Protein AF-A0A519S2F1-F1 (afdb_monomer_lite)

Structure (mmCIF, N/CA/C/O backbone):
data_AF-A0A519S2F1-F1
#
_entry.id   AF-A0A519S2F1-F1
#
loop_
_atom_site.group_PDB
_atom_site.id
_atom_site.type_symbol
_atom_site.label_atom_id
_atom_site.label_alt_id
_atom_site.label_comp_id
_atom_site.label_asym_id
_atom_site.label_entity_id
_atom_site.label_seq_id
_atom_site.pdbx_PDB_ins_code
_atom_site.Cartn_x
_atom_site.Cartn_y
_atom_site.Cartn_z
_atom_site.occupancy
_atom_site.B_iso_or_equiv
_atom_site.auth_seq_id
_atom_site.auth_comp_id
_atom_site.auth_asym_id
_atom_site.auth_atom_id
_atom_site.pdbx_PDB_model_num
ATOM 1 N N . MET A 1 1 ? 19.501 -11.250 -14.946 1.00 61.75 1 MET A N 1
ATOM 2 C CA . MET A 1 1 ? 19.083 -10.373 -13.833 1.00 61.75 1 MET A CA 1
ATOM 3 C C . MET A 1 1 ? 17.972 -11.111 -13.114 1.00 61.75 1 MET A C 1
ATOM 5 O O . MET A 1 1 ? 17.080 -11.596 -13.796 1.00 61.75 1 MET A O 1
ATOM 9 N N . GLU A 1 2 ? 18.086 -11.313 -11.808 1.00 84.94 2 GLU A N 1
ATOM 10 C CA . GLU A 1 2 ? 17.088 -12.059 -11.036 1.00 84.94 2 GLU A CA 1
ATOM 11 C C . GLU A 1 2 ? 15.853 -11.180 -10.804 1.00 84.94 2 GLU A C 1
ATOM 13 O O . GLU A 1 2 ? 15.985 -10.026 -10.392 1.00 84.94 2 GLU A O 1
ATOM 18 N N . LEU A 1 3 ? 14.669 -11.696 -11.139 1.00 92.19 3 LEU A N 1
ATOM 19 C CA . LEU A 1 3 ? 13.399 -11.018 -10.901 1.00 92.19 3 LEU A CA 1
ATOM 20 C C . LEU A 1 3 ? 12.895 -11.403 -9.509 1.00 92.19 3 LEU A C 1
ATOM 22 O O . LEU A 1 3 ? 12.547 -12.559 -9.287 1.00 92.19 3 LEU A O 1
ATOM 26 N N . LEU A 1 4 ? 12.833 -10.435 -8.595 1.00 96.75 4 LEU A N 1
ATOM 27 C CA . LEU A 1 4 ? 12.275 -10.640 -7.261 1.00 96.75 4 LEU A CA 1
ATOM 28 C C . LEU A 1 4 ? 10.803 -10.233 -7.228 1.00 96.75 4 LEU A C 1
ATOM 30 O O . LEU A 1 4 ? 10.437 -9.125 -7.646 1.00 96.75 4 LEU A O 1
ATOM 34 N N . VAL A 1 5 ? 9.984 -11.144 -6.710 1.00 97.12 5 VAL A N 1
ATOM 35 C CA . VAL A 1 5 ? 8.530 -11.019 -6.625 1.00 97.12 5 VAL A CA 1
ATOM 36 C C . VAL A 1 5 ? 8.102 -11.220 -5.179 1.00 97.12 5 VAL A C 1
ATOM 38 O O . VAL A 1 5 ? 8.460 -12.224 -4.567 1.00 97.12 5 VAL A O 1
ATOM 41 N N . ASP A 1 6 ? 7.323 -10.280 -4.654 1.00 96.81 6 ASP A N 1
ATOM 42 C CA . ASP A 1 6 ? 6.582 -10.465 -3.410 1.00 96.81 6 ASP A CA 1
ATOM 43 C C . ASP A 1 6 ? 5.191 -11.003 -3.758 1.00 96.81 6 ASP A C 1
ATOM 45 O O . ASP A 1 6 ? 4.397 -10.319 -4.406 1.00 96.81 6 ASP A O 1
ATOM 49 N N . LEU A 1 7 ? 4.934 -12.264 -3.408 1.00 95.69 7 LEU A N 1
ATOM 50 C CA . LEU A 1 7 ? 3.709 -12.969 -3.790 1.00 95.69 7 LEU A CA 1
ATOM 51 C C . LEU A 1 7 ? 2.512 -12.619 -2.909 1.00 95.69 7 LEU A C 1
ATOM 53 O O . LEU A 1 7 ? 1.396 -12.984 -3.275 1.00 95.69 7 LEU A O 1
ATOM 57 N N . HIS A 1 8 ? 2.730 -11.962 -1.766 1.00 95.69 8 HIS A N 1
ATOM 58 C CA . HIS A 1 8 ? 1.653 -11.597 -0.861 1.00 95.69 8 HIS A CA 1
ATOM 59 C C . HIS A 1 8 ? 2.124 -10.600 0.203 1.00 95.69 8 HIS A C 1
ATOM 61 O O . HIS A 1 8 ? 2.865 -10.957 1.123 1.00 95.69 8 HIS A O 1
ATOM 67 N N . CYS A 1 9 ? 1.625 -9.367 0.134 1.00 95.56 9 CYS A N 1
ATOM 68 C CA . CYS A 1 9 ? 1.776 -8.403 1.219 1.00 95.56 9 CYS A CA 1
ATOM 69 C C . CYS A 1 9 ? 0.655 -7.353 1.229 1.00 95.56 9 CYS A C 1
ATOM 71 O O . CYS A 1 9 ? -0.141 -7.251 0.297 1.00 95.56 9 CYS A O 1
ATOM 73 N N . HIS A 1 10 ? 0.619 -6.533 2.285 1.00 95.19 10 HIS A N 1
ATOM 74 C CA . HIS A 1 10 ? -0.395 -5.490 2.500 1.00 95.19 10 HIS A CA 1
ATOM 75 C C . HIS A 1 10 ? 0.214 -4.079 2.534 1.00 95.19 10 HIS A C 1
ATOM 77 O O . HIS A 1 10 ? 0.182 -3.406 3.574 1.00 95.19 10 HIS A O 1
ATOM 83 N N . PRO A 1 11 ? 0.783 -3.593 1.418 1.00 95.56 11 PRO A N 1
ATOM 84 C CA . PRO A 1 11 ? 1.493 -2.319 1.401 1.00 95.56 11 PRO A CA 1
ATOM 85 C C . PRO A 1 11 ? 0.548 -1.120 1.568 1.00 95.56 11 PRO A C 1
ATOM 87 O O . PRO A 1 11 ? 0.993 -0.056 1.997 1.00 95.56 11 PRO A O 1
ATOM 90 N N . SER A 1 12 ? -0.744 -1.276 1.251 1.00 95.56 12 SER A N 1
ATOM 91 C CA . SER A 1 12 ? -1.789 -0.248 1.362 1.00 95.56 12 SER A CA 1
ATOM 92 C C . SER A 1 12 ? -2.477 -0.200 2.722 1.00 95.56 12 SER A C 1
ATOM 94 O O . SER A 1 12 ? -2.887 0.884 3.120 1.00 95.56 12 SER A O 1
ATOM 96 N N . MET A 1 13 ? -2.540 -1.301 3.477 1.00 93.38 13 MET A N 1
ATOM 97 C CA . MET A 1 13 ? -3.399 -1.429 4.666 1.00 93.38 13 MET A CA 1
ATOM 98 C C . MET A 1 13 ? -3.192 -0.309 5.703 1.00 93.38 13 MET A C 1
ATOM 100 O O . MET A 1 13 ? -4.132 0.386 6.099 1.00 93.38 13 MET A O 1
ATOM 104 N N . LYS A 1 14 ? -1.946 -0.084 6.142 1.00 92.69 14 LYS A N 1
ATOM 105 C CA . LYS A 1 14 ? -1.639 1.002 7.091 1.00 92.69 14 LYS A CA 1
ATOM 106 C C . LYS A 1 14 ? -1.763 2.396 6.462 1.00 92.69 14 LYS A C 1
ATOM 108 O O . LYS A 1 14 ? -2.377 3.251 7.101 1.00 92.69 14 LYS A O 1
ATOM 113 N N . PRO A 1 15 ? -1.207 2.679 5.265 1.00 94.62 15 PRO A N 1
ATOM 114 C CA . PRO A 1 15 ? -1.425 3.968 4.610 1.00 94.62 15 PRO A CA 1
ATOM 115 C C . PRO A 1 15 ? -2.902 4.327 4.411 1.00 94.62 15 PRO A C 1
ATOM 117 O O . PRO A 1 15 ? -3.295 5.455 4.712 1.00 94.62 15 PRO A O 1
ATOM 120 N N . PHE A 1 16 ? -3.715 3.370 3.967 1.00 95.69 16 PHE A N 1
ATOM 121 C CA . PHE A 1 16 ? -5.150 3.532 3.797 1.00 95.69 16 PHE A CA 1
ATOM 122 C C . PHE A 1 16 ? -5.801 3.850 5.140 1.00 95.69 16 PHE A C 1
ATOM 124 O O . PHE A 1 16 ? -6.469 4.872 5.253 1.00 95.69 16 PHE A O 1
ATOM 131 N N . GLY A 1 17 ? -5.490 3.108 6.209 1.00 93.31 17 GLY A N 1
ATOM 132 C CA . GLY A 1 17 ? -5.961 3.445 7.556 1.00 93.31 17 GLY A CA 1
ATOM 133 C C . GLY A 1 17 ? -5.598 4.868 8.008 1.00 93.31 17 GLY A C 1
ATOM 134 O O . GLY A 1 17 ? -6.429 5.598 8.550 1.00 93.31 17 GLY A O 1
ATOM 135 N N . ARG A 1 18 ? -4.382 5.336 7.703 1.00 92.88 18 ARG A N 1
ATOM 136 C CA . ARG A 1 18 ? -3.945 6.705 8.030 1.00 92.88 18 ARG A CA 1
ATOM 137 C C . ARG A 1 18 ? -4.650 7.790 7.215 1.00 92.88 18 ARG A C 1
ATOM 139 O O . ARG A 1 18 ? -4.727 8.918 7.704 1.00 92.88 18 ARG A O 1
ATOM 146 N N . SER A 1 19 ? -5.179 7.475 6.034 1.00 94.44 19 SER A N 1
ATOM 147 C CA . SER A 1 19 ? -5.933 8.425 5.199 1.00 94.44 19 SER A CA 1
ATOM 148 C C . SER A 1 19 ? -7.271 8.851 5.820 1.00 94.44 19 SER A C 1
ATOM 150 O O . SER A 1 19 ? -7.764 9.943 5.536 1.00 94.44 19 SER A O 1
ATOM 152 N N . PHE A 1 20 ? -7.803 8.056 6.757 1.00 92.94 20 PHE A N 1
ATOM 153 C CA . PHE A 1 20 ? -9.003 8.412 7.513 1.00 92.94 20 PHE A CA 1
ATOM 154 C C . PHE A 1 20 ? -8.767 9.638 8.398 1.00 92.94 20 PHE A C 1
ATOM 156 O O . PHE A 1 20 ? -9.708 10.394 8.583 1.00 92.94 20 PHE A O 1
ATOM 163 N N . LYS A 1 21 ? -7.520 9.912 8.847 1.00 87.56 21 LYS A N 1
ATOM 164 C CA . LYS A 1 21 ? -7.171 11.070 9.707 1.00 87.56 21 LYS A CA 1
ATOM 165 C C . LYS A 1 21 ? -7.659 12.410 9.147 1.00 87.56 21 LYS A C 1
ATOM 167 O O . LYS A 1 21 ? -7.988 13.320 9.907 1.00 87.56 21 LYS A O 1
ATOM 172 N N . THR A 1 22 ? -7.627 12.537 7.826 1.00 80.31 22 THR A N 1
ATOM 173 C CA . THR A 1 22 ? -8.043 13.728 7.076 1.00 80.31 22 THR A CA 1
ATOM 174 C C . THR A 1 22 ? -9.394 13.544 6.386 1.00 80.31 22 THR A C 1
ATOM 176 O O . THR A 1 22 ? -9.749 14.381 5.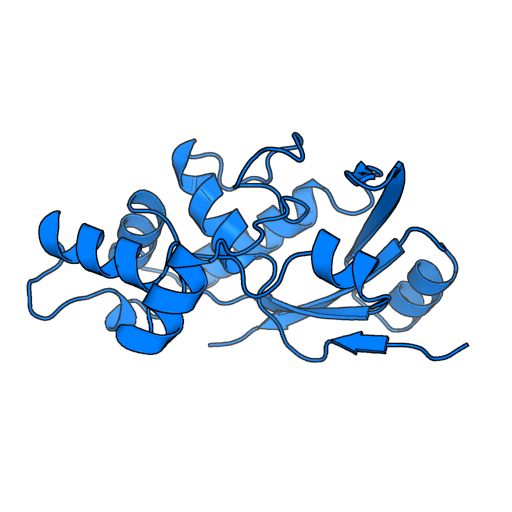566 1.00 80.31 22 THR A O 1
ATOM 179 N N . ASP A 1 23 ? -10.098 12.448 6.692 1.00 73.25 23 ASP A N 1
ATOM 180 C CA . ASP A 1 23 ? -11.344 11.976 6.073 1.00 73.25 23 ASP A CA 1
ATOM 181 C C . ASP A 1 23 ? -11.323 12.005 4.538 1.00 73.25 23 ASP A C 1
ATOM 183 O O . ASP A 1 23 ? -12.331 12.211 3.873 1.00 73.25 23 ASP A O 1
ATOM 187 N N . SER A 1 24 ? -10.131 11.840 3.957 1.00 81.38 24 SER A N 1
ATOM 188 C CA . SER A 1 24 ? -9.970 11.879 2.509 1.00 81.38 24 SER A CA 1
ATOM 189 C C . SER A 1 24 ? -10.149 10.503 1.898 1.00 81.38 24 SER A C 1
ATOM 191 O O . SER A 1 24 ? -10.552 10.424 0.753 1.00 81.38 24 SER A O 1
ATOM 193 N N . GLN A 1 25 ? -9.765 9.430 2.603 1.00 91.81 25 GLN A N 1
ATOM 194 C CA . GLN A 1 25 ? -9.668 8.064 2.049 1.00 91.81 25 GLN A CA 1
ATOM 195 C C . GLN A 1 25 ? -8.770 7.952 0.796 1.00 91.81 25 GLN A C 1
ATOM 197 O O . GLN A 1 25 ? -8.653 6.892 0.196 1.00 91.81 25 GLN A O 1
ATOM 202 N N . HIS A 1 26 ? -8.088 9.046 0.450 1.00 95.38 26 HIS A N 1
ATOM 203 C CA . HIS A 1 26 ? -7.190 9.199 -0.682 1.00 95.38 26 HIS A CA 1
ATOM 204 C C . HIS A 1 26 ? -5.723 9.182 -0.260 1.00 95.38 26 HIS A C 1
ATOM 206 O O . HIS A 1 26 ? -5.370 9.608 0.852 1.00 95.38 26 HIS A O 1
ATOM 212 N N . GLN A 1 27 ? -4.851 8.758 -1.177 1.00 95.12 27 GLN A N 1
ATOM 213 C CA . GLN A 1 27 ? -3.409 8.850 -0.972 1.00 95.12 27 GLN A CA 1
ATOM 214 C C . GLN A 1 27 ? -2.950 10.302 -0.889 1.00 95.12 27 GLN A C 1
ATOM 216 O O . GLN A 1 27 ? -3.283 11.152 -1.713 1.00 95.12 27 GLN A O 1
ATOM 221 N N . ASN A 1 28 ? -2.107 10.596 0.099 1.00 94.62 28 ASN A N 1
ATOM 222 C CA . ASN A 1 28 ? -1.490 11.910 0.191 1.00 94.62 28 ASN A CA 1
ATOM 223 C C . ASN A 1 28 ? -0.289 11.986 -0.768 1.00 94.62 28 ASN A C 1
ATOM 225 O O . ASN A 1 28 ? 0.627 11.178 -0.622 1.00 94.62 28 ASN A O 1
ATOM 229 N N . PRO A 1 29 ? -0.194 12.977 -1.670 1.00 93.12 29 PRO A N 1
ATOM 230 C CA . PRO A 1 29 ? 0.911 13.061 -2.631 1.00 93.12 29 PRO A CA 1
ATOM 231 C C . PRO A 1 29 ? 2.272 13.360 -1.980 1.00 93.12 29 PRO A C 1
ATOM 233 O O . PRO A 1 29 ? 3.316 13.163 -2.601 1.00 93.12 29 PRO A O 1
ATOM 236 N N . ARG A 1 30 ? 2.307 13.826 -0.723 1.00 93.50 30 ARG A N 1
ATOM 237 C CA . ARG A 1 30 ? 3.566 14.053 -0.001 1.00 93.50 30 ARG A CA 1
ATOM 238 C C . ARG A 1 30 ? 4.130 12.728 0.509 1.00 93.50 30 ARG A C 1
ATOM 240 O O . ARG A 1 30 ? 3.516 12.098 1.366 1.00 93.50 30 ARG A O 1
ATOM 247 N N . LEU A 1 31 ? 5.347 12.375 0.085 1.00 92.25 31 LEU A N 1
ATOM 248 C CA . LEU A 1 31 ? 6.028 11.138 0.505 1.00 92.25 31 LEU A CA 1
ATOM 249 C C . LEU A 1 31 ? 6.206 11.023 2.024 1.00 92.25 31 LEU A C 1
ATOM 251 O O . LEU A 1 31 ? 6.201 9.920 2.552 1.00 92.25 31 LEU A O 1
ATOM 255 N N . ALA A 1 32 ? 6.354 12.149 2.729 1.00 91.88 32 ALA A N 1
ATOM 256 C CA . ALA A 1 32 ? 6.496 12.183 4.186 1.00 91.88 32 ALA A CA 1
ATOM 257 C C . ALA A 1 32 ? 5.178 11.915 4.945 1.00 91.88 32 ALA A C 1
ATOM 259 O O . ALA A 1 32 ? 5.168 11.899 6.174 1.00 91.88 32 ALA A O 1
ATOM 260 N N . SER A 1 33 ? 4.054 11.747 4.241 1.00 94.00 33 SER A N 1
ATOM 261 C CA . SER A 1 33 ? 2.758 11.483 4.858 1.00 94.00 33 SER A CA 1
ATOM 262 C C . SER A 1 33 ? 2.571 9.995 5.172 1.00 94.00 33 SER A C 1
ATOM 264 O O . SER A 1 33 ? 2.650 9.177 4.257 1.00 94.00 33 SER A O 1
ATOM 266 N N . PRO A 1 34 ? 2.157 9.621 6.396 1.00 92.88 34 PRO A N 1
ATOM 267 C CA . PRO A 1 34 ? 1.761 8.250 6.715 1.00 92.88 34 PRO A CA 1
ATOM 268 C C . PRO A 1 34 ? 0.557 7.727 5.920 1.00 92.88 34 PRO A C 1
ATOM 270 O O . PRO A 1 34 ? 0.259 6.546 6.037 1.00 92.88 34 PRO A O 1
ATOM 273 N N . ALA A 1 35 ? -0.131 8.565 5.139 1.00 95.19 35 ALA A N 1
ATOM 274 C CA . ALA A 1 35 ? -1.190 8.182 4.198 1.00 95.19 35 ALA A CA 1
ATOM 275 C C . ALA A 1 35 ? -0.685 8.068 2.741 1.00 95.19 35 ALA A C 1
ATOM 277 O O . ALA A 1 35 ? -1.430 8.302 1.797 1.00 95.19 35 ALA A O 1
ATOM 278 N N . ASN A 1 36 ? 0.604 7.777 2.551 1.00 95.88 36 ASN A N 1
ATOM 279 C CA . ASN A 1 36 ? 1.233 7.514 1.255 1.00 95.88 36 ASN A CA 1
ATOM 280 C C . ASN A 1 36 ? 1.862 6.106 1.277 1.00 95.88 36 ASN A C 1
ATOM 282 O O . ASN A 1 36 ? 2.468 5.722 2.286 1.00 95.88 36 ASN A O 1
ATOM 286 N N . THR A 1 37 ? 1.726 5.321 0.206 1.00 95.88 37 THR A N 1
ATOM 287 C CA . THR A 1 37 ? 2.298 3.958 0.106 1.00 95.88 37 THR A CA 1
ATOM 288 C C . THR A 1 37 ? 3.825 3.938 0.000 1.00 95.88 37 THR A C 1
ATOM 290 O O . THR A 1 37 ? 4.453 2.964 0.410 1.00 95.88 37 THR A O 1
ATOM 293 N N . TRP A 1 38 ? 4.438 5.034 -0.452 1.00 96.19 38 TRP A N 1
ATOM 294 C CA . TRP A 1 38 ? 5.888 5.251 -0.460 1.00 96.19 38 TRP A CA 1
ATOM 295 C C . TRP A 1 38 ? 6.444 5.727 0.884 1.00 96.19 38 TRP A C 1
ATOM 297 O O . TRP A 1 38 ? 7.664 5.772 1.051 1.00 96.19 38 TRP A O 1
ATOM 307 N N . PHE A 1 39 ? 5.600 6.102 1.852 1.00 94.19 39 PHE A N 1
ATOM 308 C CA . PHE A 1 39 ? 6.100 6.517 3.162 1.00 94.19 39 PHE A CA 1
ATOM 309 C C . PHE A 1 39 ? 6.858 5.372 3.833 1.00 94.19 39 PHE A C 1
ATOM 311 O O . PHE A 1 39 ? 6.321 4.290 4.073 1.00 94.19 39 PHE A O 1
ATOM 318 N N . HIS A 1 40 ? 8.123 5.632 4.133 1.00 89.38 40 HIS A N 1
ATOM 319 C CA . HIS A 1 40 ? 9.019 4.624 4.657 1.00 89.38 40 HIS A CA 1
ATOM 320 C C . HIS A 1 40 ? 9.083 4.716 6.180 1.00 89.38 40 HIS A C 1
ATOM 322 O O . HIS A 1 40 ? 9.697 5.625 6.741 1.00 89.38 40 HIS A O 1
ATOM 328 N N . ASP A 1 41 ? 8.431 3.763 6.836 1.00 82.31 41 ASP A N 1
ATOM 329 C CA . ASP A 1 41 ? 8.308 3.690 8.288 1.00 82.31 41 ASP A CA 1
ATOM 330 C C . ASP A 1 41 ? 9.319 2.683 8.852 1.00 82.31 41 ASP A C 1
ATOM 332 O O . ASP A 1 41 ? 9.001 1.516 9.087 1.00 82.31 41 ASP A O 1
ATOM 336 N N . LYS A 1 42 ? 10.582 3.110 8.996 1.00 79.69 42 LYS A N 1
ATOM 337 C CA . LYS A 1 42 ? 11.638 2.235 9.526 1.00 79.69 42 LYS A CA 1
ATOM 338 C C . LYS A 1 42 ? 11.365 1.915 11.001 1.00 79.69 42 LYS A C 1
ATOM 340 O O . LYS A 1 42 ? 11.323 2.851 11.800 1.00 79.69 42 LYS A O 1
ATOM 345 N N . PRO A 1 43 ? 11.303 0.630 11.402 1.00 79.81 43 PRO A N 1
ATOM 346 C CA . PRO A 1 43 ? 11.145 0.274 12.807 1.00 79.81 43 PRO A CA 1
ATOM 347 C C . PRO A 1 43 ? 12.332 0.768 13.633 1.00 79.81 43 PRO A C 1
ATOM 349 O O . PRO A 1 43 ? 13.489 0.433 13.342 1.00 79.81 43 PRO A O 1
ATOM 352 N N . SER A 1 44 ? 12.048 1.515 14.699 1.00 82.56 44 SER A N 1
ATOM 353 C CA . SER A 1 44 ? 13.052 1.868 15.701 1.00 82.56 44 SER A CA 1
ATOM 354 C C . SER A 1 44 ? 13.446 0.645 16.544 1.00 82.56 44 SER A C 1
ATOM 356 O O . SER A 1 44 ? 12.776 -0.390 16.538 1.00 82.56 44 SER A O 1
ATOM 358 N N . LEU A 1 45 ? 14.539 0.744 17.309 1.00 79.62 45 LEU A N 1
ATOM 359 C CA . LEU A 1 45 ? 14.935 -0.320 18.246 1.00 79.62 45 LEU A CA 1
ATOM 360 C C . LEU A 1 45 ? 13.843 -0.609 19.286 1.00 79.62 45 LEU A C 1
ATOM 362 O O . LEU A 1 45 ? 13.625 -1.764 19.642 1.00 79.62 45 LEU A O 1
ATOM 366 N N . PHE A 1 46 ? 13.131 0.429 19.729 1.00 78.19 46 PHE A N 1
ATOM 367 C CA . PHE A 1 46 ? 12.013 0.285 20.654 1.00 78.19 46 PHE A CA 1
ATOM 368 C C . PHE A 1 46 ? 10.829 -0.442 20.007 1.00 78.19 46 PHE A C 1
ATOM 370 O O . PHE A 1 46 ? 10.242 -1.319 20.635 1.00 78.19 46 PHE A O 1
ATOM 377 N N . ASP A 1 47 ? 10.523 -0.152 18.738 1.00 78.12 47 ASP A N 1
ATOM 378 C CA . ASP A 1 47 ? 9.456 -0.851 18.012 1.00 78.12 47 ASP A CA 1
ATOM 379 C C . ASP A 1 47 ? 9.760 -2.341 17.854 1.00 78.12 47 ASP A C 1
ATOM 381 O O . ASP A 1 47 ? 8.875 -3.178 18.029 1.00 78.12 47 ASP A O 1
ATOM 385 N N . LYS A 1 48 ? 11.023 -2.685 17.574 1.00 79.56 48 LYS A N 1
ATOM 386 C CA . LYS A 1 48 ? 11.470 -4.083 17.498 1.00 79.56 48 LYS A CA 1
ATOM 387 C C . LYS A 1 48 ? 11.365 -4.784 18.848 1.00 79.56 48 LYS A C 1
ATOM 389 O O . LYS A 1 48 ? 10.906 -5.921 18.904 1.00 79.56 48 LYS A O 1
ATOM 394 N N . LEU A 1 49 ? 11.758 -4.109 19.929 1.00 78.75 49 LEU A N 1
ATOM 395 C CA . LEU A 1 49 ? 11.631 -4.650 21.280 1.00 78.75 49 LEU A CA 1
ATOM 396 C C . LEU A 1 49 ? 10.162 -4.884 21.646 1.00 78.75 49 LEU A C 1
ATOM 398 O O . LEU A 1 49 ? 9.834 -5.950 22.152 1.00 78.75 49 LEU A O 1
ATOM 402 N N . LEU A 1 50 ? 9.280 -3.924 21.363 1.00 75.88 50 LEU A N 1
ATOM 403 C CA . LEU A 1 50 ? 7.849 -4.043 21.642 1.00 75.88 50 LEU A CA 1
ATOM 404 C C . LEU A 1 50 ? 7.184 -5.136 20.794 1.00 75.88 50 LEU A C 1
ATOM 406 O O . LEU A 1 50 ? 6.319 -5.856 21.286 1.00 75.88 50 LEU A O 1
ATOM 410 N N . ASN A 1 51 ? 7.609 -5.298 19.541 1.00 78.50 51 ASN A N 1
ATOM 411 C CA . ASN A 1 51 ? 7.166 -6.404 18.700 1.00 78.50 51 ASN A CA 1
ATOM 412 C C . ASN A 1 51 ? 7.603 -7.758 19.276 1.00 78.50 51 ASN A C 1
ATOM 414 O O . ASN A 1 51 ? 6.788 -8.668 19.370 1.00 78.50 51 ASN A O 1
ATOM 418 N N . TYR A 1 52 ? 8.848 -7.870 19.739 1.00 76.12 52 TYR A N 1
ATOM 419 C CA . TYR A 1 52 ? 9.352 -9.099 20.349 1.00 76.12 52 TYR A CA 1
ATOM 420 C C . TYR A 1 52 ? 8.656 -9.437 21.678 1.00 76.12 52 TYR A C 1
ATOM 422 O O . TYR A 1 52 ? 8.322 -10.592 21.922 1.00 76.12 52 TYR A O 1
ATOM 430 N N . THR A 1 53 ? 8.426 -8.445 22.544 1.00 74.44 53 THR A N 1
ATOM 431 C CA . THR A 1 53 ? 7.909 -8.677 23.904 1.00 74.44 53 THR A CA 1
ATOM 432 C C . THR A 1 53 ? 6.388 -8.705 23.993 1.00 74.44 53 THR A C 1
ATOM 434 O O . THR A 1 53 ? 5.847 -9.433 24.820 1.00 74.44 53 THR A O 1
ATOM 437 N N . ALA A 1 54 ? 5.695 -7.922 23.165 1.00 69.38 54 ALA A N 1
ATOM 438 C CA . ALA A 1 54 ? 4.247 -7.736 23.236 1.00 69.38 54 ALA A CA 1
ATOM 439 C C . ALA A 1 54 ? 3.515 -8.120 21.939 1.00 69.38 54 ALA A C 1
ATOM 441 O O . ALA A 1 54 ? 2.301 -7.953 21.869 1.00 69.38 54 ALA A O 1
ATOM 442 N N . GLN A 1 55 ? 4.229 -8.603 20.911 1.00 67.38 55 GLN A N 1
ATOM 443 C CA . GLN A 1 55 ? 3.677 -8.940 19.586 1.00 67.38 55 GLN A CA 1
ATOM 444 C C . GLN A 1 55 ? 2.952 -7.768 18.897 1.00 67.38 55 GLN A C 1
ATOM 446 O O . GLN A 1 55 ? 2.197 -7.954 17.945 1.00 67.38 55 GLN A O 1
ATOM 451 N N . LEU A 1 56 ? 3.206 -6.532 19.341 1.00 70.44 56 LEU A N 1
ATOM 452 C CA . LEU A 1 56 ? 2.601 -5.333 18.768 1.00 70.44 56 LEU A CA 1
ATOM 453 C C . LEU A 1 56 ? 3.427 -4.883 17.565 1.00 70.44 56 LEU A C 1
ATOM 455 O O . LEU A 1 56 ? 4.598 -4.519 17.695 1.00 70.44 56 LEU A O 1
ATOM 459 N N . THR A 1 57 ? 2.820 -4.878 16.381 1.00 70.81 57 THR A N 1
ATOM 460 C CA . THR A 1 57 ? 3.507 -4.475 15.149 1.00 70.81 57 THR A CA 1
ATOM 461 C C . THR A 1 57 ? 3.123 -3.050 14.785 1.00 70.81 57 THR A C 1
ATOM 463 O O . THR A 1 57 ? 2.252 -2.817 13.950 1.00 70.81 57 THR A O 1
ATOM 466 N N . LYS A 1 58 ? 3.763 -2.066 15.424 1.00 73.75 58 LYS A N 1
ATOM 467 C CA . LYS A 1 58 ? 3.440 -0.644 15.203 1.00 73.75 58 LYS A CA 1
ATOM 468 C C . LYS A 1 58 ? 3.955 -0.091 13.876 1.00 73.75 58 LYS A C 1
ATOM 470 O O . LYS A 1 58 ? 3.277 0.734 13.270 1.00 73.75 58 LYS A O 1
ATOM 475 N N . PHE A 1 59 ? 5.073 -0.611 13.387 1.00 78.88 59 PHE A N 1
ATOM 476 C CA . PHE A 1 59 ? 5.714 -0.201 12.135 1.00 78.88 59 PHE A CA 1
ATOM 477 C C . PHE A 1 59 ? 5.095 -0.877 10.908 1.00 78.88 59 PHE A C 1
ATOM 479 O O . PHE A 1 59 ? 4.447 -1.923 11.021 1.00 78.88 59 PHE A O 1
ATOM 486 N N . ARG A 1 60 ? 5.279 -0.305 9.717 1.00 85.44 60 ARG A N 1
ATOM 487 C CA . ARG A 1 60 ? 4.873 -0.958 8.461 1.00 85.44 60 ARG A CA 1
ATOM 488 C C . ARG A 1 60 ? 5.710 -2.209 8.194 1.00 85.44 60 ARG A C 1
ATOM 490 O O . ARG A 1 60 ? 6.932 -2.149 8.168 1.00 85.44 60 ARG A O 1
ATOM 497 N N . GLN A 1 61 ? 5.038 -3.337 7.977 1.00 84.38 61 GLN A N 1
ATOM 498 C CA . GLN A 1 61 ? 5.693 -4.587 7.576 1.00 84.38 61 GLN A CA 1
ATOM 499 C C . GLN A 1 61 ? 6.001 -4.622 6.074 1.00 84.38 61 GLN A C 1
ATOM 501 O O . GLN A 1 61 ? 6.932 -5.303 5.663 1.00 84.38 61 GLN A O 1
ATOM 506 N N . SER A 1 62 ? 5.238 -3.878 5.269 1.00 91.12 62 SER A N 1
ATOM 507 C CA . SER A 1 62 ? 5.450 -3.714 3.830 1.00 91.12 62 SER A CA 1
ATOM 508 C C . SER A 1 62 ? 5.109 -2.283 3.404 1.00 91.12 62 SER A C 1
ATOM 510 O O . SER A 1 62 ? 4.205 -1.655 3.961 1.00 91.12 62 SER A O 1
ATOM 512 N N . ASP A 1 63 ? 5.879 -1.753 2.455 1.00 94.12 63 ASP A N 1
ATOM 513 C CA . ASP A 1 63 ? 5.680 -0.456 1.806 1.00 94.12 63 ASP A CA 1
ATOM 514 C C . ASP A 1 63 ? 6.450 -0.435 0.472 1.00 94.12 63 ASP A C 1
ATOM 516 O O . ASP A 1 63 ? 7.404 -1.198 0.286 1.00 94.12 63 ASP A O 1
ATOM 520 N N . PHE A 1 64 ? 6.063 0.439 -0.460 1.00 96.25 64 PHE A N 1
ATOM 521 C CA . PHE A 1 64 ? 6.656 0.441 -1.802 1.00 96.25 64 PHE A CA 1
ATOM 522 C C . PHE A 1 64 ? 8.129 0.883 -1.817 1.00 96.25 64 PHE A C 1
ATOM 524 O O . PHE A 1 64 ? 8.901 0.418 -2.661 1.00 96.25 64 PHE A O 1
ATOM 531 N N . THR A 1 65 ? 8.555 1.725 -0.869 1.00 95.50 65 THR A N 1
ATOM 532 C CA . THR A 1 65 ? 9.961 2.148 -0.750 1.00 95.50 65 THR A CA 1
ATOM 533 C C . THR A 1 65 ? 10.847 0.978 -0.333 1.00 95.50 65 THR A C 1
ATOM 535 O O . THR A 1 65 ? 11.911 0.772 -0.921 1.00 95.50 65 THR A O 1
ATOM 538 N N . SER A 1 66 ? 10.399 0.179 0.635 1.00 93.50 66 SER A N 1
ATOM 539 C CA . SER A 1 66 ? 11.062 -1.046 1.079 1.00 93.50 66 SER A CA 1
ATOM 540 C C . SER A 1 66 ? 11.135 -2.076 -0.049 1.00 93.50 66 SER A C 1
ATOM 542 O O . SER A 1 66 ? 12.221 -2.594 -0.310 1.00 93.50 66 SER A O 1
ATOM 544 N N . SER A 1 67 ? 10.038 -2.303 -0.787 1.00 94.94 67 SER A N 1
ATOM 545 C CA . SER A 1 67 ? 10.024 -3.199 -1.955 1.00 94.94 67 SER A CA 1
ATOM 546 C C . SER A 1 67 ? 11.053 -2.774 -3.007 1.00 94.94 67 SER A C 1
ATOM 548 O O . SER A 1 67 ? 11.882 -3.585 -3.423 1.00 94.94 67 SER A O 1
ATOM 550 N N . ARG A 1 68 ? 11.077 -1.488 -3.394 1.00 94.12 68 ARG A N 1
ATOM 551 C CA . ARG A 1 68 ? 12.041 -0.988 -4.391 1.00 94.12 68 ARG A CA 1
ATOM 552 C C . ARG A 1 68 ? 13.483 -1.063 -3.901 1.00 94.12 68 ARG A C 1
ATOM 554 O O . ARG A 1 68 ? 14.333 -1.562 -4.636 1.00 94.12 68 ARG A O 1
ATOM 561 N N . THR A 1 69 ? 13.746 -0.663 -2.656 1.00 92.06 69 THR A N 1
ATOM 562 C CA . THR A 1 69 ? 15.086 -0.745 -2.042 1.00 92.06 69 THR A CA 1
ATOM 563 C C . THR A 1 69 ? 15.577 -2.196 -1.958 1.00 92.06 69 THR A C 1
ATOM 565 O O . THR A 1 69 ? 16.754 -2.473 -2.184 1.00 92.06 69 THR A O 1
ATOM 568 N N . GLY A 1 70 ? 14.666 -3.138 -1.699 1.00 92.19 70 GL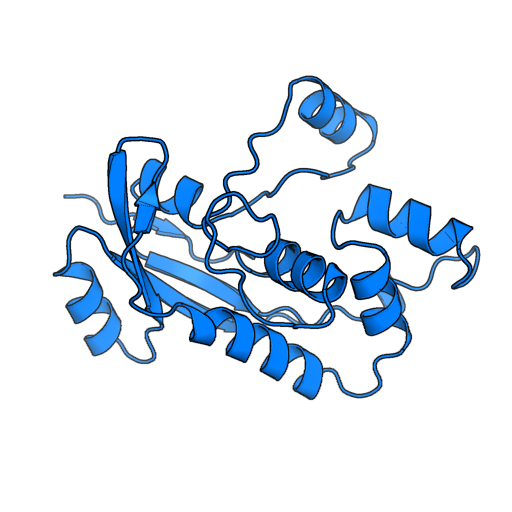Y A N 1
ATOM 569 C CA . GLY A 1 70 ? 14.908 -4.582 -1.707 1.00 92.19 70 GLY A CA 1
ATOM 570 C C . GLY A 1 70 ? 14.995 -5.215 -3.100 1.00 92.19 70 GLY A C 1
ATOM 571 O O . GLY A 1 70 ? 15.102 -6.433 -3.195 1.00 92.19 70 GLY A O 1
ATOM 572 N N . ARG A 1 71 ? 14.967 -4.417 -4.179 1.00 94.12 71 ARG A N 1
ATOM 573 C CA . ARG A 1 71 ? 14.997 -4.858 -5.588 1.00 94.12 71 ARG A CA 1
ATOM 574 C C . ARG A 1 71 ? 13.794 -5.705 -6.022 1.00 94.12 71 ARG A C 1
ATOM 576 O O . ARG A 1 71 ? 13.852 -6.338 -7.075 1.00 94.12 71 ARG A O 1
ATOM 583 N N . VAL A 1 72 ? 12.697 -5.679 -5.266 1.00 96.50 72 VAL A N 1
ATOM 584 C CA . VAL A 1 72 ? 11.417 -6.247 -5.704 1.00 96.50 72 VAL A CA 1
ATOM 585 C C . VAL A 1 72 ? 10.909 -5.434 -6.893 1.00 96.50 72 VAL A C 1
ATOM 587 O O . VAL A 1 72 ? 10.959 -4.199 -6.890 1.00 96.50 72 VAL A O 1
ATOM 590 N N . ARG A 1 73 ? 10.446 -6.134 -7.931 1.00 97.19 73 ARG A N 1
ATOM 591 C CA . ARG A 1 73 ? 9.910 -5.521 -9.159 1.00 97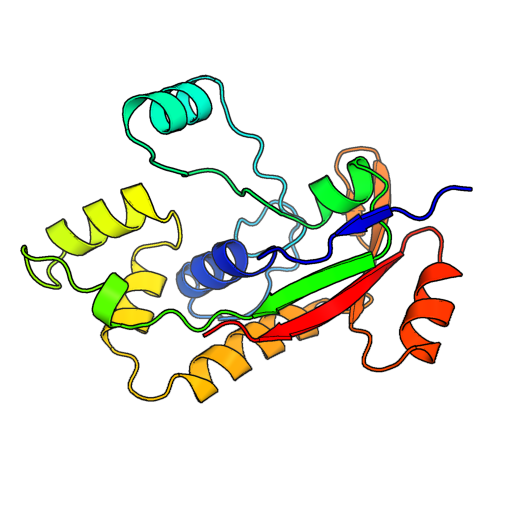.19 73 ARG A CA 1
ATOM 592 C C . ARG A 1 73 ? 8.446 -5.852 -9.406 1.00 97.19 73 ARG A C 1
ATOM 594 O O . ARG A 1 73 ? 7.792 -5.095 -10.116 1.00 97.19 73 ARG A O 1
ATOM 601 N N . VAL A 1 74 ? 7.938 -6.926 -8.804 1.00 98.12 74 VAL A N 1
ATOM 602 C CA . VAL A 1 74 ? 6.518 -7.291 -8.833 1.00 98.12 74 VAL A CA 1
ATOM 603 C C . VAL A 1 74 ? 6.039 -7.508 -7.402 1.00 98.12 74 VAL A C 1
ATOM 605 O O . VAL A 1 74 ? 6.694 -8.210 -6.635 1.00 98.12 74 VAL A O 1
ATOM 608 N N . VAL A 1 75 ? 4.909 -6.907 -7.051 1.00 98.25 75 VAL A N 1
ATOM 609 C CA . VAL A 1 75 ? 4.238 -7.077 -5.761 1.00 98.25 75 VAL A CA 1
ATOM 610 C C . VAL A 1 75 ? 2.805 -7.508 -6.022 1.00 98.25 75 VAL A C 1
ATOM 612 O O . VAL A 1 75 ? 2.097 -6.863 -6.793 1.00 98.25 75 VAL A O 1
ATOM 615 N N . VAL A 1 76 ? 2.370 -8.572 -5.360 1.00 98.06 76 VAL A N 1
ATOM 616 C CA . VAL A 1 76 ? 0.956 -8.920 -5.245 1.00 98.06 76 VAL A CA 1
ATOM 617 C C . VAL A 1 76 ? 0.433 -8.265 -3.967 1.00 98.06 76 VAL A C 1
ATOM 619 O O . VAL A 1 76 ? 0.676 -8.741 -2.860 1.00 98.06 76 VAL A O 1
ATOM 622 N N . ALA A 1 77 ? -0.228 -7.121 -4.127 1.00 97.81 77 ALA A N 1
ATOM 623 C CA . ALA A 1 77 ? -0.802 -6.361 -3.029 1.00 97.81 77 ALA A CA 1
ATOM 624 C C . ALA A 1 77 ? -2.205 -6.892 -2.713 1.00 97.81 77 ALA A C 1
ATOM 626 O O . ALA A 1 77 ? -3.110 -6.829 -3.549 1.00 97.81 77 ALA A O 1
ATOM 627 N N . SER A 1 78 ? -2.371 -7.422 -1.508 1.00 97.25 78 SER A N 1
ATOM 628 C CA . SER A 1 78 ? -3.636 -7.947 -1.003 1.00 97.25 78 SER A CA 1
ATOM 629 C C . SER A 1 78 ? -4.465 -6.819 -0.403 1.00 97.25 78 SER A C 1
ATOM 631 O O . SER A 1 78 ? -4.102 -6.255 0.636 1.00 97.25 78 SER A O 1
ATOM 633 N N . LEU A 1 79 ? -5.573 -6.493 -1.066 1.00 96.88 79 LEU A N 1
ATOM 634 C CA . LEU A 1 79 ? -6.620 -5.647 -0.507 1.00 96.88 79 LEU A CA 1
ATOM 635 C C . LEU A 1 79 ? -7.339 -6.434 0.588 1.00 96.88 79 LEU A C 1
ATOM 637 O O . LEU A 1 79 ? -7.695 -7.594 0.369 1.00 96.88 79 LEU A O 1
ATOM 641 N N . TYR A 1 80 ? -7.535 -5.818 1.749 1.00 92.69 80 TYR A N 1
ATOM 642 C CA . TYR A 1 80 ? -8.045 -6.509 2.932 1.00 92.69 80 TYR A CA 1
ATOM 643 C C . TYR A 1 80 ? -9.062 -5.631 3.669 1.00 92.69 80 TYR A C 1
ATOM 645 O O . TYR A 1 80 ? -8.663 -4.845 4.536 1.00 92.69 80 TYR A O 1
ATOM 653 N N . PRO A 1 81 ? -10.368 -5.743 3.345 1.00 92.25 81 PRO A N 1
ATOM 654 C CA . PRO A 1 81 ? -11.439 -5.142 4.131 1.00 92.25 81 PRO A CA 1
ATOM 655 C C . PRO A 1 81 ? -11.594 -5.932 5.443 1.00 92.25 81 PRO A C 1
ATOM 657 O O . PRO A 1 81 ? -12.159 -7.027 5.436 1.00 92.25 81 PRO A O 1
ATOM 660 N N . PRO A 1 82 ? -11.086 -5.440 6.588 1.00 88.94 82 PRO A N 1
ATOM 661 C CA . PRO A 1 82 ? -10.913 -6.294 7.755 1.00 88.94 82 PRO A CA 1
ATOM 662 C C . PRO A 1 82 ? -12.257 -6.677 8.373 1.00 88.94 82 PRO A C 1
ATOM 664 O O . PRO A 1 82 ? -13.131 -5.816 8.529 1.00 88.94 82 PRO A O 1
ATOM 667 N N . GLU A 1 83 ? -12.409 -7.934 8.806 1.00 86.00 83 GLU A N 1
ATOM 668 C CA . GLU A 1 83 ? -13.647 -8.356 9.464 1.00 86.00 83 GLU A CA 1
ATOM 669 C C . GLU A 1 83 ? -13.906 -7.531 10.727 1.00 86.00 83 GLU A C 1
ATOM 671 O O . GLU A 1 83 ? -13.046 -7.399 11.606 1.00 86.00 83 GLU A O 1
ATOM 676 N N . ARG A 1 84 ? -15.144 -7.047 10.883 1.00 86.31 84 ARG A N 1
ATOM 677 C CA . ARG A 1 84 ? -15.544 -6.261 12.058 1.00 86.31 84 ARG A CA 1
ATOM 678 C C . ARG A 1 84 ? -15.257 -6.998 13.368 1.00 86.31 84 ARG A C 1
ATOM 680 O O . ARG A 1 84 ? -14.892 -6.363 14.354 1.00 86.31 84 ARG A O 1
ATOM 687 N N . GLY A 1 85 ? -15.404 -8.325 13.381 1.00 82.12 85 GLY A N 1
ATOM 688 C CA . GLY A 1 85 ? -15.188 -9.165 14.561 1.00 82.12 85 GLY A CA 1
ATOM 689 C C . GLY A 1 85 ? -13.791 -9.024 15.172 1.00 82.12 85 GLY A C 1
ATOM 690 O O . GLY A 1 85 ? -13.671 -9.009 16.396 1.00 82.12 85 GLY A O 1
ATOM 691 N N . PHE A 1 86 ? -12.753 -8.815 14.354 1.00 79.81 86 PHE A N 1
ATOM 692 C CA . PHE A 1 86 ? -11.380 -8.615 14.836 1.00 79.81 86 PHE A CA 1
ATOM 693 C C . PHE A 1 86 ? -11.162 -7.264 15.528 1.00 79.81 86 PHE A C 1
ATOM 695 O O . PHE A 1 86 ? -10.186 -7.087 16.256 1.00 79.81 86 PHE A O 1
ATOM 702 N N . PHE A 1 87 ? -12.085 -6.319 15.339 1.00 77.25 87 PHE A N 1
ATOM 703 C CA . PHE A 1 87 ? -12.001 -4.951 15.851 1.00 77.25 87 PHE A CA 1
ATOM 704 C C . PHE A 1 87 ? -13.058 -4.647 16.919 1.00 77.25 87 PHE A C 1
ATOM 706 O O . PHE A 1 87 ? -13.216 -3.497 17.334 1.00 77.25 87 PHE A O 1
ATOM 713 N N . VAL A 1 88 ? -13.757 -5.675 17.409 1.00 70.88 88 VAL A N 1
ATOM 714 C CA . VAL A 1 88 ? -14.656 -5.591 18.564 1.00 70.88 88 VAL A CA 1
ATOM 715 C C . VAL A 1 88 ? -13.966 -6.252 19.756 1.00 70.88 88 VAL A C 1
ATOM 717 O O . VAL A 1 88 ? -13.836 -7.471 19.832 1.00 70.88 88 VAL A O 1
ATOM 720 N N . SER A 1 89 ? -13.495 -5.443 20.707 1.00 64.31 89 SER A N 1
ATOM 721 C CA . SER A 1 89 ? -12.829 -5.963 21.906 1.00 64.31 89 SER A CA 1
ATOM 722 C C . SER A 1 89 ? -13.839 -6.488 22.938 1.00 64.31 89 SER A C 1
ATOM 724 O O . SER A 1 89 ? -14.968 -6.001 23.019 1.00 64.31 89 SER A O 1
ATOM 726 N N . LYS A 1 90 ? -13.420 -7.411 23.822 1.00 54.78 90 LYS A N 1
ATOM 727 C CA . LYS A 1 90 ? -14.218 -7.813 25.007 1.00 54.78 90 LYS A CA 1
ATOM 728 C C . LYS A 1 90 ? -14.483 -6.654 25.986 1.00 54.78 90 LYS A C 1
ATOM 730 O O . LYS A 1 90 ? -15.343 -6.778 26.849 1.00 54.78 90 LYS A O 1
ATOM 735 N N . LEU A 1 91 ? -13.751 -5.544 25.850 1.00 54.66 91 LEU A N 1
ATOM 736 C CA . LEU A 1 91 ? -13.931 -4.299 26.603 1.00 54.66 91 LEU A CA 1
ATOM 737 C C . LEU A 1 91 ? -14.920 -3.331 25.910 1.00 54.66 91 LEU A C 1
ATOM 739 O O . LEU A 1 91 ? -15.118 -2.215 26.386 1.00 54.66 91 LEU A O 1
ATOM 743 N N . GLY A 1 92 ? -15.545 -3.748 24.800 1.00 58.75 92 GLY A N 1
ATOM 744 C CA . GLY A 1 92 ? -16.482 -2.958 23.995 1.00 58.75 92 GLY A CA 1
ATOM 745 C C . GLY A 1 92 ? -15.816 -2.150 22.871 1.00 58.75 92 GLY A C 1
ATOM 746 O O . GLY A 1 92 ? -14.615 -2.270 22.620 1.00 58.75 92 GLY A O 1
ATOM 747 N N . THR A 1 93 ? -16.614 -1.314 22.199 1.00 60.62 93 THR A N 1
ATOM 748 C CA . THR A 1 93 ? -16.223 -0.382 21.112 1.00 60.62 93 THR A CA 1
ATOM 749 C C . THR A 1 93 ? -16.036 1.056 21.623 1.00 60.62 93 THR A C 1
ATOM 751 O O . THR A 1 93 ? -16.314 2.035 20.934 1.00 60.62 93 THR A O 1
ATOM 754 N N . GLY A 1 94 ? -15.681 1.200 22.903 1.00 60.31 94 GLY A N 1
ATOM 755 C CA . GLY A 1 94 ? -15.438 2.497 23.531 1.00 60.31 94 GLY A CA 1
ATOM 756 C C . GLY A 1 94 ? -14.007 3.004 23.293 1.00 60.31 94 GLY A C 1
ATOM 757 O O . GLY A 1 94 ? -13.135 2.227 22.905 1.00 60.31 94 GLY A O 1
ATOM 758 N N . PRO A 1 95 ? -13.707 4.275 23.632 1.00 60.53 95 PRO A N 1
ATOM 759 C CA . PRO A 1 95 ? -12.404 4.903 23.380 1.00 60.53 95 PRO A CA 1
ATOM 760 C C . PRO A 1 95 ? -11.193 4.126 23.920 1.00 60.53 95 PRO A C 1
ATOM 762 O O . PRO A 1 95 ? -10.120 4.172 23.332 1.00 60.53 95 PRO A O 1
ATOM 765 N N . VAL A 1 96 ? -11.357 3.401 25.031 1.00 60.72 96 VAL A N 1
ATOM 766 C CA . VAL A 1 96 ? -10.294 2.578 25.632 1.00 60.72 96 VAL A CA 1
ATOM 767 C C . VAL A 1 96 ? -10.010 1.325 24.797 1.00 60.72 96 VAL A C 1
ATOM 769 O O . VAL A 1 96 ? -8.849 0.968 24.612 1.00 60.72 96 VAL A O 1
ATOM 772 N N . GLY A 1 97 ? -11.052 0.681 24.261 1.00 63.28 97 GLY A N 1
ATOM 773 C CA . GLY A 1 97 ? -10.913 -0.479 23.378 1.00 63.28 97 GLY A CA 1
ATOM 774 C C . GLY A 1 97 ? -10.240 -0.100 22.060 1.00 63.28 97 GLY A C 1
ATOM 775 O O . GLY A 1 97 ? -9.305 -0.773 21.628 1.00 63.28 97 GLY A O 1
ATOM 776 N N . ASP A 1 98 ? -10.639 1.035 21.485 1.00 62.28 98 ASP A N 1
ATOM 777 C CA . ASP A 1 98 ? -10.065 1.533 20.233 1.00 62.28 98 ASP A CA 1
ATOM 778 C C . ASP A 1 98 ? -8.581 1.902 20.378 1.00 62.28 98 ASP A C 1
ATOM 780 O O . ASP A 1 98 ? -7.792 1.637 19.476 1.00 62.28 98 ASP A O 1
ATOM 784 N N . VAL A 1 99 ? -8.168 2.459 21.524 1.00 61.72 99 VAL A N 1
ATOM 785 C CA . VAL A 1 99 ? -6.754 2.774 21.794 1.00 61.72 99 VAL A CA 1
ATOM 786 C C . VAL A 1 99 ? -5.906 1.507 21.876 1.00 61.72 99 VAL A C 1
ATOM 788 O O . VAL A 1 99 ? -4.798 1.490 21.346 1.00 61.72 99 VAL A O 1
ATOM 791 N N . VAL A 1 100 ? -6.404 0.436 22.500 1.00 64.38 100 VAL A N 1
ATOM 792 C CA . VAL A 1 100 ? -5.687 -0.851 22.564 1.00 64.38 100 VAL A CA 1
ATOM 793 C C . VAL A 1 100 ? -5.597 -1.493 21.177 1.00 64.38 100 VAL A C 1
ATOM 795 O O . VAL A 1 100 ? -4.546 -2.016 20.808 1.00 64.38 100 VAL A O 1
ATOM 798 N N . LEU A 1 101 ? -6.664 -1.405 20.381 1.00 64.50 101 LEU A N 1
ATOM 799 C CA . LEU A 1 101 ? -6.676 -1.896 19.004 1.00 64.50 101 LEU A CA 1
ATOM 800 C C . LEU A 1 101 ? -5.749 -1.083 18.092 1.00 64.50 101 LEU A C 1
ATOM 802 O O . LEU A 1 101 ? -5.028 -1.672 17.288 1.00 64.50 101 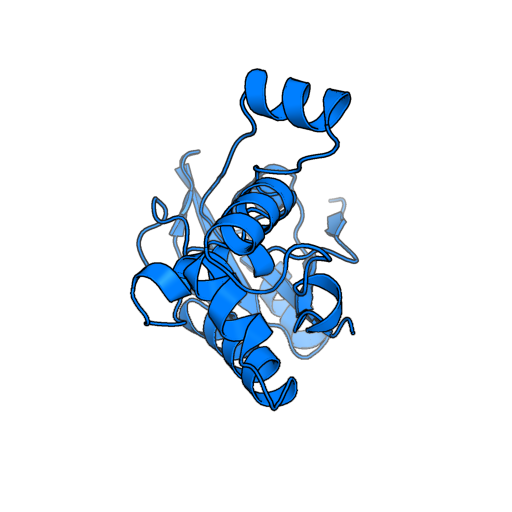LEU A O 1
ATOM 806 N N . ASP A 1 102 ? -5.692 0.243 18.230 1.00 65.25 102 ASP A N 1
ATOM 807 C CA . ASP A 1 102 ? -4.744 1.081 17.481 1.00 65.25 102 ASP A CA 1
ATOM 808 C C . ASP A 1 102 ? -3.303 0.792 17.905 1.00 65.25 102 ASP A C 1
ATOM 810 O O . ASP A 1 102 ? -2.403 0.708 17.073 1.00 65.25 102 ASP A O 1
ATOM 814 N N . LEU A 1 103 ? -3.083 0.555 19.199 1.00 61.38 103 LEU A N 1
ATOM 815 C CA . LEU A 1 103 ? -1.783 0.154 19.724 1.00 61.38 103 LEU A CA 1
ATOM 816 C C . LEU A 1 103 ? -1.302 -1.173 19.117 1.00 61.38 103 LEU A C 1
ATOM 818 O O . LEU A 1 103 ? -0.103 -1.315 18.867 1.00 61.38 103 LEU A O 1
ATOM 822 N N . ALA A 1 104 ? -2.219 -2.116 18.891 1.00 66.94 104 ALA A N 1
ATOM 823 C CA . ALA A 1 104 ? -1.929 -3.431 18.327 1.00 66.94 104 ALA A CA 1
ATOM 824 C C . ALA A 1 104 ? -1.776 -3.421 16.802 1.00 66.94 104 ALA A C 1
ATOM 826 O O . ALA A 1 104 ? -0.859 -4.050 16.275 1.00 66.94 104 ALA A O 1
ATOM 827 N N . THR A 1 105 ? -2.644 -2.693 16.099 1.00 70.25 105 THR A N 1
ATOM 828 C CA . THR A 1 105 ? -2.759 -2.760 14.632 1.00 70.25 105 THR A CA 1
ATOM 829 C C . THR A 1 105 ? -2.056 -1.607 13.914 1.00 70.25 105 THR A C 1
ATOM 831 O O . THR A 1 105 ? -1.568 -1.764 12.794 1.00 70.25 105 THR A O 1
ATOM 834 N N . GLY A 1 106 ? -1.964 -0.434 14.546 1.00 77.50 106 GLY A N 1
ATOM 835 C CA . GLY A 1 106 ? -1.381 0.779 13.971 1.00 77.50 106 GLY A CA 1
ATOM 836 C C . GLY A 1 106 ? -2.188 1.406 12.826 1.00 77.50 106 GLY A C 1
ATOM 837 O O . GLY A 1 106 ? -1.634 2.240 12.101 1.00 77.50 106 GLY A O 1
ATOM 838 N N . LEU A 1 107 ? -3.456 1.011 12.642 1.00 84.56 107 LEU A N 1
ATOM 839 C CA . LEU A 1 107 ? -4.337 1.488 11.564 1.00 84.56 107 LEU A CA 1
ATOM 840 C C . LEU A 1 107 ? -4.850 2.919 11.774 1.00 84.56 107 LEU A C 1
ATOM 842 O O . LEU A 1 107 ? -5.232 3.586 10.816 1.00 84.56 107 LEU A O 1
ATOM 846 N N . GLY A 1 108 ? -4.820 3.417 13.007 1.00 85.50 108 GLY A N 1
ATOM 847 C CA . GLY A 1 108 ? -5.393 4.691 13.410 1.00 85.50 108 GLY A CA 1
ATOM 848 C C . GLY A 1 108 ? -6.810 4.543 13.963 1.00 85.50 108 GLY A C 1
ATOM 849 O O . GLY A 1 108 ? -7.664 3.866 13.395 1.00 85.50 108 GLY A O 1
ATOM 850 N N . HIS A 1 109 ? -7.083 5.277 15.042 1.00 84.94 109 HIS A N 1
ATOM 851 C CA . HIS A 1 109 ? -8.388 5.333 15.715 1.00 84.94 109 HIS A CA 1
ATOM 852 C C . HIS A 1 109 ? -9.587 5.542 14.776 1.00 84.94 109 HIS A C 1
ATOM 854 O O . HIS A 1 109 ? -10.607 4.871 14.890 1.00 84.94 109 HIS A O 1
ATOM 860 N N . GLN A 1 110 ? -9.475 6.468 13.820 1.00 89.06 110 GLN A N 1
ATOM 861 C CA . GLN A 1 110 ? -10.577 6.769 12.899 1.00 89.06 110 GLN A CA 1
ATOM 862 C C . GLN A 1 110 ? -10.847 5.626 11.915 1.00 89.06 110 GLN A C 1
ATOM 864 O O . GLN A 1 110 ? -12.006 5.356 11.609 1.00 89.06 110 GLN A O 1
ATOM 869 N N . ARG A 1 111 ? -9.804 4.901 11.493 1.00 92.06 111 ARG A N 1
ATOM 870 C CA . ARG A 1 111 ? -9.962 3.693 10.684 1.00 92.06 111 ARG A CA 1
ATOM 871 C C . ARG A 1 111 ? -10.643 2.580 11.472 1.00 92.06 111 ARG A C 1
ATOM 873 O O . ARG A 1 111 ? -11.556 1.952 10.954 1.00 92.06 111 ARG A O 1
ATOM 880 N N . ILE A 1 112 ? -10.242 2.369 12.726 1.00 88.25 112 ILE A N 1
ATOM 881 C CA . ILE A 1 112 ? -10.868 1.369 13.609 1.00 88.25 112 ILE A CA 1
ATOM 882 C C . ILE A 1 112 ? -12.357 1.668 13.780 1.00 88.25 112 ILE A C 1
ATOM 884 O O . ILE A 1 112 ? -13.183 0.774 13.614 1.00 88.25 112 ILE A O 1
ATOM 888 N N . LYS A 1 113 ? -12.717 2.936 14.006 1.00 87.31 113 LYS A N 1
ATOM 889 C CA . LYS A 1 113 ? -14.122 3.354 14.047 1.00 87.31 113 LYS A CA 1
ATOM 890 C C . LYS A 1 113 ? -14.854 3.106 12.733 1.00 87.31 113 LYS A C 1
ATOM 892 O O . LYS A 1 113 ? -16.005 2.681 12.773 1.00 87.31 113 LYS A O 1
ATOM 897 N N . ALA A 1 114 ? -14.227 3.361 11.586 1.00 90.06 114 ALA A N 1
ATOM 898 C CA . ALA A 1 114 ? -14.830 3.059 10.291 1.00 90.06 114 ALA A CA 1
ATOM 899 C C . ALA A 1 114 ? -15.111 1.551 10.149 1.00 90.06 114 ALA A C 1
ATOM 901 O O . ALA A 1 114 ? -16.241 1.180 9.856 1.00 90.06 114 ALA A O 1
ATOM 902 N N . ILE A 1 115 ? -14.141 0.691 10.484 1.00 90.50 115 ILE A N 1
ATOM 903 C CA . ILE A 1 115 ? -14.278 -0.779 10.474 1.00 90.50 115 ILE A CA 1
ATOM 904 C C . ILE A 1 115 ? -15.381 -1.252 11.435 1.00 90.50 115 ILE A C 1
ATOM 906 O O . ILE A 1 115 ? -16.167 -2.135 11.103 1.00 90.50 115 ILE A O 1
ATOM 910 N N . GLN A 1 116 ? -15.477 -0.674 12.634 1.00 88.38 116 GLN A N 1
ATOM 911 C CA . GLN A 1 116 ? -16.512 -1.038 13.609 1.00 88.38 116 GLN A CA 1
ATOM 912 C C . GLN A 1 116 ? -17.925 -0.658 13.145 1.00 88.38 116 GLN A C 1
ATOM 914 O O . GLN A 1 116 ? -18.881 -1.366 13.462 1.00 88.38 116 GLN A O 1
ATOM 919 N N . ASN A 1 117 ? -18.059 0.438 12.394 1.00 89.00 117 ASN A N 1
ATOM 920 C CA . ASN A 1 117 ? -19.341 0.936 11.892 1.00 89.00 117 ASN A CA 1
ATOM 921 C C . ASN A 1 117 ? -19.664 0.472 10.463 1.00 89.00 117 ASN A C 1
ATOM 923 O O . ASN A 1 117 ? -20.762 0.750 9.978 1.00 89.00 117 ASN A O 1
ATOM 927 N N . GLN A 1 118 ? -18.743 -0.225 9.790 1.00 86.88 118 GLN A N 1
ATOM 928 C CA . GLN A 1 118 ? -18.955 -0.695 8.426 1.00 86.88 118 GLN A CA 1
ATOM 929 C C . GLN A 1 118 ? -20.119 -1.693 8.372 1.00 86.88 118 GLN A C 1
ATOM 931 O O . GLN A 1 118 ? -20.280 -2.554 9.246 1.00 86.88 118 GLN A O 1
ATOM 936 N N . GLN A 1 119 ? -20.932 -1.564 7.329 1.00 87.12 119 GLN A N 1
ATOM 937 C CA . GLN A 1 119 ? -22.041 -2.478 7.038 1.00 87.12 119 GLN A CA 1
ATOM 938 C C . GLN A 1 119 ? -21.812 -3.256 5.741 1.00 87.12 119 GLN A C 1
ATOM 940 O O . GLN A 1 119 ? -22.433 -4.295 5.539 1.00 87.12 119 GLN A O 1
ATOM 945 N N . ASP A 1 120 ? -20.903 -2.769 4.896 1.00 92.81 120 ASP A N 1
ATOM 946 C CA . ASP A 1 120 ? -20.609 -3.323 3.584 1.00 92.81 120 ASP A CA 1
ATOM 947 C C . ASP A 1 120 ? -19.090 -3.361 3.366 1.00 92.81 120 ASP A C 1
ATOM 949 O O . ASP A 1 120 ? -18.447 -2.327 3.168 1.00 92.81 120 ASP A O 1
ATOM 953 N N . TYR A 1 121 ? -18.523 -4.567 3.419 1.00 93.12 121 TYR A N 1
ATOM 954 C CA . TYR A 1 121 ? -17.096 -4.812 3.198 1.00 93.12 121 TYR A CA 1
ATOM 955 C C . TYR A 1 121 ? -16.662 -4.493 1.763 1.00 93.12 121 TYR A C 1
ATOM 957 O O . TYR A 1 121 ? -15.497 -4.183 1.524 1.00 93.12 121 TYR A O 1
ATOM 965 N N . PHE A 1 122 ? -17.582 -4.547 0.797 1.00 94.81 122 PHE A N 1
ATOM 966 C CA . PHE A 1 122 ? -17.260 -4.262 -0.595 1.00 94.81 122 PHE A CA 1
ATOM 967 C C . PHE A 1 122 ? -16.990 -2.774 -0.819 1.00 94.81 122 PHE A C 1
ATOM 969 O O . PHE A 1 122 ? -16.090 -2.428 -1.579 1.00 94.81 122 PHE A O 1
ATOM 976 N N . LEU A 1 123 ? -17.714 -1.886 -0.130 1.00 94.69 123 LEU A N 1
ATOM 977 C CA . LEU A 1 123 ? -17.441 -0.445 -0.194 1.00 94.69 123 LEU A CA 1
ATOM 978 C C . LEU A 1 123 ? -16.064 -0.106 0.375 1.00 94.69 123 LEU A C 1
ATOM 980 O O . LEU A 1 123 ? -15.356 0.737 -0.173 1.00 94.69 123 LEU A O 1
ATOM 984 N N . ASP A 1 124 ? -15.676 -0.794 1.443 1.00 94.19 124 ASP A N 1
ATOM 985 C CA . ASP A 1 124 ? -14.364 -0.641 2.055 1.00 94.19 124 ASP A CA 1
ATOM 986 C C . ASP A 1 124 ? -13.233 -1.131 1.135 1.00 94.19 124 ASP A C 1
ATOM 988 O O . ASP A 1 124 ? -12.249 -0.422 0.915 1.00 94.19 124 ASP A O 1
ATOM 992 N N . LEU A 1 125 ? -13.435 -2.293 0.504 1.00 95.94 125 LEU A N 1
ATOM 993 C CA . LEU A 1 125 ? -12.557 -2.827 -0.536 1.00 95.94 125 LEU A CA 1
ATOM 994 C C . LEU A 1 125 ? -12.398 -1.843 -1.707 1.00 95.94 125 LEU A C 1
ATOM 996 O O . LEU A 1 125 ? -11.285 -1.602 -2.176 1.00 95.94 125 LEU A O 1
ATOM 1000 N N . LEU A 1 126 ? -13.506 -1.264 -2.183 1.00 96.62 126 LEU A N 1
ATOM 1001 C CA . LEU A 1 126 ? -13.499 -0.291 -3.277 1.00 96.62 126 LEU A CA 1
ATOM 1002 C C . LEU A 1 126 ? -12.736 0.980 -2.902 1.00 96.62 126 LEU A C 1
ATOM 1004 O O . LEU A 1 126 ? -12.031 1.537 -3.743 1.00 96.62 126 LEU A O 1
ATOM 1008 N N . ALA A 1 127 ? -12.861 1.430 -1.653 1.00 96.25 127 ALA A N 1
ATOM 1009 C CA . ALA A 1 127 ? -12.135 2.586 -1.149 1.00 96.25 127 ALA A CA 1
ATOM 1010 C C . ALA A 1 127 ? -10.622 2.318 -1.081 1.00 96.25 127 ALA A C 1
ATOM 1012 O O . ALA A 1 127 ? -9.844 3.166 -1.512 1.00 96.25 127 ALA A O 1
ATOM 1013 N N . GLU A 1 128 ? -10.187 1.132 -0.637 1.00 96.81 128 GLU A N 1
ATOM 1014 C CA . GLU A 1 128 ? -8.762 0.764 -0.664 1.00 96.81 128 GLU A CA 1
ATOM 1015 C C . GLU A 1 128 ? -8.231 0.619 -2.103 1.00 96.81 128 GLU A C 1
ATOM 1017 O O . GLU A 1 128 ? -7.128 1.077 -2.423 1.00 96.81 128 GLU A O 1
ATOM 1022 N N . TYR A 1 129 ? -9.031 0.044 -3.005 1.00 97.62 129 TYR A N 1
ATOM 1023 C CA . TYR A 1 129 ? -8.710 0.000 -4.431 1.00 97.62 129 TYR A CA 1
ATOM 1024 C C . TYR A 1 129 ? -8.532 1.411 -5.009 1.00 97.62 129 TYR A C 1
ATOM 1026 O O . TYR A 1 129 ? -7.524 1.693 -5.660 1.00 97.62 129 TYR A O 1
ATOM 1034 N N . GLN A 1 130 ? -9.476 2.316 -4.738 1.00 97.81 130 GLN A N 1
ATOM 1035 C CA . GLN A 1 130 ? -9.412 3.704 -5.189 1.00 97.81 130 GLN A CA 1
ATOM 1036 C C . GLN A 1 130 ? -8.202 4.433 -4.593 1.00 97.81 130 GLN A C 1
ATOM 1038 O O . GLN A 1 130 ? -7.491 5.125 -5.319 1.00 97.81 130 GLN A O 1
ATOM 1043 N N . PHE A 1 131 ? -7.901 4.206 -3.314 1.00 97.88 131 PHE A N 1
ATOM 1044 C CA . PHE A 1 131 ? -6.701 4.722 -2.664 1.00 97.88 131 PHE A CA 1
ATOM 1045 C C . PHE A 1 131 ? -5.434 4.333 -3.438 1.00 97.88 131 PHE A C 1
ATOM 1047 O O . PHE A 1 131 ? -4.575 5.180 -3.677 1.00 97.88 131 PHE A O 1
ATOM 1054 N N . LEU A 1 132 ? -5.309 3.080 -3.894 1.00 97.75 132 LEU A N 1
ATOM 1055 C CA . LEU A 1 132 ? -4.195 2.652 -4.751 1.00 97.75 132 LEU A CA 1
ATOM 1056 C C . LEU A 1 132 ? -4.252 3.222 -6.175 1.00 97.75 132 LEU A C 1
ATOM 1058 O O . LEU A 1 132 ? -3.210 3.350 -6.805 1.00 97.75 132 LEU A O 1
ATOM 1062 N N . ARG A 1 133 ? -5.422 3.584 -6.704 1.00 98.06 133 ARG A N 1
ATOM 1063 C CA . ARG A 1 133 ? -5.533 4.230 -8.023 1.00 98.06 133 ARG A CA 1
ATOM 1064 C C . ARG A 1 133 ? -5.017 5.669 -8.022 1.00 98.06 133 ARG A C 1
ATOM 1066 O O . ARG A 1 133 ? -4.507 6.114 -9.045 1.00 98.06 133 ARG A O 1
ATOM 1073 N N . ASP A 1 134 ? -5.120 6.379 -6.900 1.00 97.19 134 ASP A N 1
ATOM 1074 C CA . ASP A 1 134 ? -4.871 7.826 -6.821 1.00 97.19 134 ASP A CA 1
ATOM 1075 C C . ASP A 1 134 ? -3.488 8.277 -7.318 1.00 97.19 134 ASP A C 1
ATOM 1077 O O . ASP A 1 134 ? -3.380 9.335 -7.935 1.00 97.19 134 ASP A O 1
ATOM 1081 N N . LEU A 1 135 ? -2.428 7.502 -7.049 1.00 96.56 135 LEU A N 1
ATOM 1082 C CA . LEU A 1 135 ? -1.051 7.843 -7.449 1.00 96.56 135 LEU A CA 1
ATOM 1083 C C . LEU A 1 135 ? -0.459 6.828 -8.446 1.00 96.56 135 LEU A C 1
ATOM 1085 O O . LEU A 1 135 ? 0.765 6.733 -8.574 1.00 96.56 135 LEU A O 1
ATOM 1089 N N . ASP A 1 136 ? -1.305 6.043 -9.119 1.00 98.12 136 ASP A N 1
ATOM 1090 C CA . ASP A 1 136 ? -0.878 5.049 -10.107 1.00 98.12 136 ASP A CA 1
ATOM 1091 C C . ASP A 1 136 ? -0.094 5.720 -11.246 1.00 98.12 136 ASP A C 1
ATOM 1093 O O . ASP A 1 136 ? -0.528 6.698 -11.856 1.00 98.12 136 ASP A O 1
ATOM 1097 N N . GLY A 1 137 ? 1.112 5.220 -11.516 1.00 97.62 137 GLY A N 1
ATOM 1098 C CA . GLY A 1 137 ? 2.027 5.777 -12.509 1.00 97.62 137 GLY A CA 1
ATOM 1099 C C . GLY A 1 137 ? 2.713 7.090 -12.127 1.00 97.62 137 GLY A C 1
ATOM 1100 O O . GLY A 1 137 ? 3.536 7.571 -12.911 1.00 97.62 137 GLY A O 1
ATOM 1101 N N . GLN A 1 138 ? 2.433 7.670 -10.955 1.00 97.44 138 GLN A N 1
ATOM 1102 C CA . GLN A 1 138 ? 3.061 8.919 -10.539 1.00 97.44 138 GLN A CA 1
ATOM 1103 C C . GLN A 1 138 ? 4.526 8.700 -10.150 1.00 97.44 138 GLN A C 1
ATOM 1105 O O . GLN A 1 138 ? 4.857 7.877 -9.296 1.00 97.44 138 GLN A O 1
ATOM 1110 N N . LEU A 1 139 ? 5.405 9.491 -10.764 1.00 97.00 139 LEU A N 1
ATOM 1111 C CA . LEU A 1 139 ? 6.831 9.470 -10.475 1.00 97.00 139 LEU A CA 1
ATOM 1112 C C . LEU A 1 139 ? 7.133 10.197 -9.161 1.00 97.00 139 LEU A C 1
ATOM 1114 O O . LEU A 1 139 ? 6.747 11.352 -8.973 1.00 97.00 139 LEU A O 1
ATOM 1118 N N . VAL A 1 140 ? 7.880 9.536 -8.285 1.00 96.25 140 VAL A N 1
ATOM 1119 C CA . VAL A 1 140 ? 8.371 10.074 -7.017 1.00 96.25 140 VAL A CA 1
ATOM 1120 C C . VAL A 1 140 ? 9.888 9.937 -6.922 1.00 96.25 140 VAL A C 1
ATOM 1122 O O . VAL A 1 140 ? 10.488 9.076 -7.562 1.00 96.25 140 VAL A O 1
ATOM 1125 N N . THR A 1 141 ? 10.516 10.777 -6.100 1.00 95.56 141 THR A N 1
ATOM 1126 C CA . THR A 1 141 ? 11.934 10.641 -5.741 1.00 95.56 141 THR A CA 1
ATOM 1127 C C . THR A 1 141 ? 12.018 10.097 -4.323 1.00 95.56 141 THR A C 1
ATOM 1129 O O . THR A 1 141 ? 11.611 10.770 -3.376 1.00 95.56 141 THR A O 1
ATOM 1132 N N . LEU A 1 142 ? 12.528 8.877 -4.177 1.00 93.00 142 LEU A N 1
ATOM 1133 C CA . LEU A 1 142 ? 12.700 8.219 -2.886 1.00 93.00 142 LEU A CA 1
ATOM 1134 C C . LEU A 1 142 ? 13.777 8.931 -2.048 1.00 93.00 142 LEU A C 1
ATOM 1136 O O . LEU A 1 142 ? 14.648 9.599 -2.609 1.00 93.00 142 LEU A O 1
ATOM 1140 N N . PRO A 1 143 ? 13.803 8.748 -0.713 1.00 86.69 143 PRO A N 1
ATOM 1141 C CA . PRO A 1 143 ? 14.818 9.361 0.153 1.00 86.69 143 PRO A CA 1
ATOM 1142 C C . PRO A 1 143 ? 16.272 9.050 -0.239 1.00 86.69 143 PRO A C 1
ATOM 1144 O O . PRO A 1 143 ? 17.171 9.825 0.066 1.00 86.69 143 PRO A O 1
ATOM 1147 N N . VAL A 1 144 ? 16.503 7.928 -0.927 1.00 85.69 144 VAL A N 1
ATOM 1148 C CA . VAL A 1 144 ? 17.819 7.505 -1.438 1.00 85.69 144 VAL A CA 1
ATOM 1149 C C . VAL A 1 144 ? 18.208 8.170 -2.771 1.00 85.69 144 VAL A C 1
ATOM 1151 O O . VAL A 1 144 ? 19.265 7.871 -3.314 1.00 85.69 144 VAL A O 1
ATOM 1154 N N . GLY A 1 145 ? 17.367 9.059 -3.313 1.00 89.12 145 GLY A N 1
ATOM 1155 C CA . GLY A 1 145 ? 17.586 9.773 -4.578 1.00 89.12 145 GLY A CA 1
ATOM 1156 C C . GLY A 1 145 ? 17.123 9.022 -5.832 1.00 89.12 145 GLY A C 1
ATOM 1157 O O . GLY A 1 145 ? 17.140 9.586 -6.925 1.00 89.12 145 GLY A O 1
ATOM 1158 N N . GLU A 1 146 ? 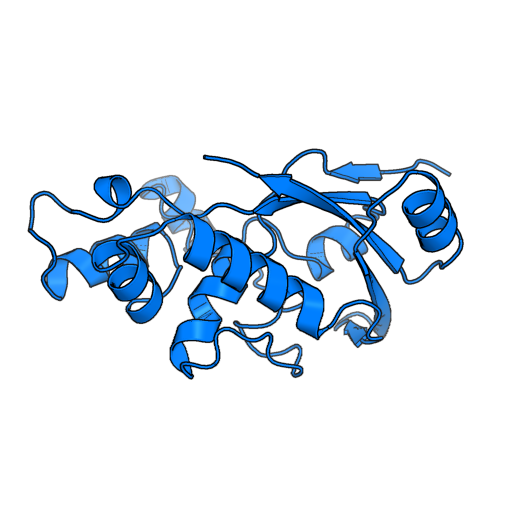16.682 7.771 -5.693 1.00 92.44 146 GLU A N 1
ATOM 1159 C CA . GLU A 1 146 ? 16.149 6.964 -6.792 1.00 92.44 146 GLU A CA 1
ATOM 1160 C C . GLU A 1 146 ? 14.751 7.442 -7.205 1.00 92.44 146 GLU A C 1
ATOM 1162 O O . GLU A 1 146 ? 13.901 7.738 -6.363 1.00 92.44 146 GLU A O 1
ATOM 1167 N N . LYS A 1 147 ? 14.499 7.492 -8.516 1.00 96.56 147 LYS A N 1
ATOM 1168 C CA . LYS A 1 147 ? 13.155 7.703 -9.056 1.00 96.56 147 LYS A CA 1
ATOM 1169 C C . LYS A 1 147 ? 12.377 6.395 -9.018 1.00 96.56 147 LYS A C 1
ATOM 1171 O O . LYS A 1 147 ? 12.895 5.358 -9.427 1.00 96.56 147 LYS A O 1
ATOM 1176 N N . ALA A 1 148 ? 11.132 6.457 -8.570 1.00 97.38 148 ALA A N 1
ATOM 1177 C CA . ALA A 1 148 ? 10.253 5.304 -8.542 1.00 97.38 148 ALA A CA 1
ATOM 1178 C C . ALA A 1 148 ? 8.822 5.681 -8.918 1.00 97.38 148 ALA A C 1
ATOM 1180 O O . ALA A 1 148 ? 8.382 6.806 -8.695 1.00 97.38 148 ALA A O 1
ATOM 1181 N N . ARG A 1 149 ? 8.091 4.719 -9.465 1.00 97.88 149 ARG A N 1
ATOM 1182 C CA . ARG A 1 149 ? 6.635 4.757 -9.611 1.00 97.88 149 ARG A CA 1
ATOM 1183 C C . ARG A 1 149 ? 6.089 3.350 -9.399 1.00 97.88 149 ARG A C 1
ATOM 1185 O O . ARG A 1 149 ? 6.846 2.381 -9.421 1.00 97.88 149 ARG A O 1
ATOM 1192 N N . TYR A 1 150 ? 4.789 3.225 -9.191 1.00 98.38 150 TYR A N 1
ATOM 1193 C CA . TYR A 1 150 ? 4.124 1.927 -9.239 1.00 98.38 150 TYR A CA 1
ATOM 1194 C C . TYR A 1 150 ? 3.115 1.925 -10.381 1.00 98.38 150 TYR A C 1
ATOM 1196 O O . TYR A 1 150 ? 2.663 2.989 -10.803 1.00 98.38 150 TYR A O 1
ATOM 1204 N N . ARG A 1 151 ? 2.820 0.738 -10.906 1.00 98.50 151 ARG A N 1
ATOM 1205 C CA . ARG A 1 151 ? 1.844 0.519 -11.973 1.00 98.50 151 ARG A CA 1
ATOM 1206 C C . ARG A 1 151 ? 0.881 -0.566 -11.538 1.00 98.50 151 ARG A C 1
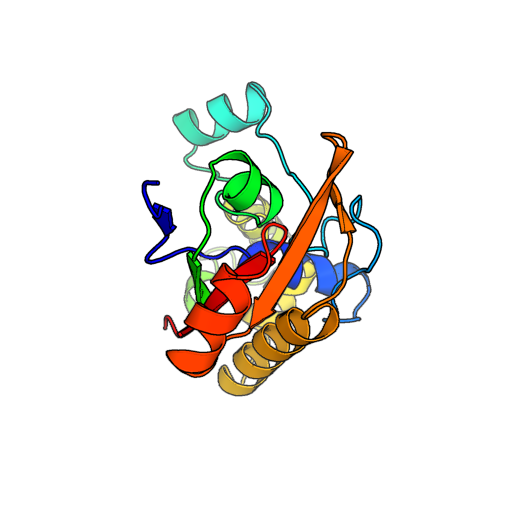ATOM 1208 O O . ARG A 1 151 ? 1.307 -1.700 -11.318 1.00 98.50 151 ARG A O 1
ATOM 1215 N N . LEU A 1 152 ? -0.397 -0.236 -11.425 1.00 98.44 152 LEU A N 1
ATOM 1216 C CA . LEU A 1 152 ? -1.435 -1.243 -11.240 1.00 98.44 152 LEU A CA 1
ATOM 1217 C C . LEU A 1 152 ? -1.594 -2.040 -12.539 1.00 98.44 152 LEU A C 1
ATOM 1219 O O . LEU A 1 152 ? -1.861 -1.480 -13.599 1.00 98.44 152 LEU A O 1
ATOM 1223 N N . CYS A 1 153 ? -1.394 -3.349 -12.449 1.00 98.44 153 CYS A N 1
ATOM 1224 C CA . CYS A 1 153 ? -1.376 -4.266 -13.580 1.00 98.44 153 CYS A CA 1
ATOM 1225 C C . CYS A 1 153 ? -2.610 -5.174 -13.516 1.00 98.44 153 CYS A C 1
ATOM 1227 O O . CYS A 1 153 ? -2.853 -5.816 -12.495 1.00 98.44 153 CYS A O 1
ATOM 1229 N N . GLY A 1 154 ? -3.385 -5.239 -14.602 1.00 97.19 154 GLY A N 1
ATOM 1230 C CA . GLY A 1 154 ? -4.558 -6.117 -14.714 1.00 97.19 154 GLY A CA 1
ATOM 1231 C C . GLY A 1 154 ? -4.299 -7.369 -15.552 1.00 97.19 154 GLY A C 1
ATOM 1232 O O . GLY A 1 154 ? -5.110 -8.293 -15.567 1.00 97.19 154 GLY A O 1
ATOM 1233 N N . SER A 1 155 ? -3.174 -7.408 -16.263 1.00 97.69 155 SER A N 1
ATOM 1234 C CA . SER A 1 155 ? -2.823 -8.475 -17.190 1.00 97.69 155 SER A CA 1
ATOM 1235 C C . SER A 1 155 ? -1.324 -8.764 -17.189 1.00 97.69 155 SER A C 1
ATOM 1237 O O . SER A 1 155 ? -0.503 -7.972 -16.723 1.00 97.69 155 SER A O 1
ATOM 1239 N N . ARG A 1 156 ? -0.947 -9.899 -17.787 1.00 96.88 156 ARG A N 1
ATOM 1240 C CA . ARG A 1 156 ? 0.459 -10.233 -18.043 1.00 96.88 156 ARG A CA 1
ATOM 1241 C C . ARG A 1 156 ? 1.164 -9.155 -18.876 1.00 96.88 156 ARG A C 1
ATOM 1243 O O . ARG A 1 156 ? 2.312 -8.838 -18.588 1.00 96.88 156 ARG A O 1
ATOM 1250 N N . ALA A 1 157 ? 0.480 -8.598 -19.876 1.00 98.19 157 ALA A N 1
ATOM 1251 C CA . ALA A 1 157 ? 1.040 -7.561 -20.737 1.00 98.19 157 ALA A CA 1
ATOM 1252 C C . ALA A 1 157 ? 1.353 -6.276 -19.952 1.00 98.19 157 ALA A C 1
ATOM 1254 O O . ALA A 1 157 ? 2.404 -5.679 -20.169 1.00 98.19 157 ALA A O 1
ATOM 1255 N N . ASP A 1 158 ? 0.499 -5.894 -18.996 1.00 98.19 158 ASP A N 1
ATOM 1256 C CA . ASP A 1 158 ? 0.746 -4.729 -18.135 1.00 98.19 158 ASP A CA 1
ATOM 1257 C C . ASP A 1 158 ? 1.983 -4.936 -17.256 1.00 98.19 158 ASP A C 1
ATOM 1259 O O . ASP A 1 158 ? 2.807 -4.033 -17.123 1.00 98.19 158 ASP A O 1
ATOM 1263 N N . VAL A 1 159 ? 2.146 -6.144 -16.699 1.00 98.00 159 VAL A N 1
ATOM 1264 C CA . VAL A 1 159 ? 3.334 -6.496 -15.906 1.00 98.00 159 VAL A CA 1
ATOM 1265 C C . VAL A 1 159 ? 4.587 -6.440 -16.773 1.00 98.00 159 VAL A C 1
ATOM 1267 O O . VAL A 1 159 ? 5.569 -5.813 -16.384 1.00 98.00 159 VAL A O 1
ATOM 1270 N N . GLU A 1 160 ? 4.567 -7.058 -17.956 1.00 97.44 160 GLU A N 1
ATOM 1271 C CA . GLU A 1 160 ? 5.699 -7.026 -18.888 1.00 97.44 160 GLU A CA 1
ATOM 1272 C C . GLU A 1 160 ? 6.051 -5.581 -19.282 1.00 97.44 160 GLU A C 1
ATOM 1274 O O . GLU A 1 160 ? 7.225 -5.213 -19.241 1.00 97.44 160 GLU A O 1
ATOM 1279 N N . ALA A 1 161 ? 5.054 -4.733 -19.557 1.00 98.00 161 ALA A N 1
ATOM 1280 C CA . ALA A 1 161 ? 5.253 -3.316 -19.856 1.00 98.00 161 ALA A CA 1
ATOM 1281 C C . ALA A 1 161 ? 5.850 -2.539 -18.668 1.00 98.00 161 ALA A C 1
ATOM 1283 O O . ALA A 1 161 ? 6.808 -1.785 -18.843 1.00 98.00 161 ALA A O 1
ATOM 1284 N N . ALA A 1 162 ? 5.345 -2.753 -17.450 1.00 97.75 162 ALA A N 1
ATOM 1285 C CA . ALA A 1 162 ? 5.882 -2.130 -16.242 1.00 97.75 162 ALA A CA 1
ATOM 1286 C C . ALA A 1 162 ? 7.321 -2.588 -15.942 1.00 97.75 162 ALA A C 1
ATOM 1288 O O . ALA A 1 162 ? 8.127 -1.809 -15.439 1.00 97.75 162 ALA A O 1
ATOM 1289 N N . LEU A 1 163 ? 7.684 -3.830 -16.278 1.00 97.00 163 LEU A N 1
ATOM 1290 C CA . LEU A 1 163 ? 9.041 -4.342 -16.076 1.00 97.00 163 LEU A CA 1
ATOM 1291 C C . LEU A 1 163 ? 10.077 -3.717 -17.026 1.00 97.00 163 LEU A C 1
ATOM 1293 O O . LEU A 1 163 ? 11.257 -3.659 -16.656 1.00 97.00 163 LEU A O 1
ATOM 1297 N N . LEU A 1 164 ? 9.653 -3.204 -18.190 1.00 96.88 164 LEU A N 1
ATOM 1298 C CA . LEU A 1 164 ? 10.505 -2.430 -19.104 1.00 96.88 164 LEU A CA 1
ATOM 1299 C C . LEU A 1 164 ? 10.859 -1.040 -18.547 1.00 96.88 164 LEU A C 1
ATOM 1301 O O . LEU A 1 164 ? 11.909 -0.499 -18.890 1.00 96.88 164 LEU A O 1
ATOM 1305 N N . GLU A 1 165 ? 10.020 -0.472 -17.675 1.00 96.06 165 GLU A N 1
ATOM 1306 C CA . GLU A 1 165 ? 10.290 0.782 -16.966 1.00 96.06 165 GLU A CA 1
ATOM 1307 C C . GLU A 1 165 ? 11.191 0.493 -15.738 1.00 96.06 165 GLU A C 1
ATOM 1309 O O . GLU A 1 165 ? 10.742 -0.135 -14.772 1.00 96.06 165 GLU A O 1
ATOM 1314 N N . PRO A 1 166 ? 12.475 0.910 -15.723 1.00 94.38 166 PRO A N 1
ATOM 1315 C CA . PRO A 1 166 ? 13.411 0.540 -14.654 1.00 94.38 166 PRO A CA 1
ATOM 1316 C C . PRO A 1 166 ? 13.039 1.129 -13.286 1.00 94.38 166 PRO A C 1
ATOM 1318 O O . PRO A 1 166 ? 13.411 0.579 -12.253 1.00 94.38 166 PRO A O 1
ATOM 1321 N N . ASP A 1 167 ? 12.297 2.233 -13.275 1.00 96.12 167 ASP A N 1
ATOM 1322 C CA . ASP A 1 167 ? 11.796 2.913 -12.087 1.00 96.12 167 ASP A CA 1
ATOM 1323 C C . ASP A 1 167 ? 10.458 2.348 -11.576 1.00 96.12 167 ASP A C 1
ATOM 1325 O O . ASP A 1 167 ? 10.005 2.735 -10.497 1.00 96.12 167 ASP A O 1
ATOM 1329 N N . SER A 1 168 ? 9.846 1.403 -12.291 1.00 97.50 168 SER A N 1
ATOM 1330 C CA . SER A 1 168 ? 8.511 0.900 -11.967 1.00 97.50 168 SER A CA 1
ATOM 1331 C C . SER A 1 168 ? 8.505 -0.332 -11.065 1.00 97.50 168 SER A C 1
ATOM 1333 O O . SER A 1 168 ? 9.278 -1.284 -11.233 1.00 97.50 168 SER A O 1
ATOM 1335 N N . LEU A 1 169 ? 7.568 -0.301 -10.115 1.00 98.12 169 LEU A N 1
ATOM 1336 C CA . LEU A 1 169 ? 7.064 -1.437 -9.350 1.00 98.12 169 LEU A CA 1
ATOM 1337 C C . LEU A 1 169 ? 5.752 -1.915 -9.987 1.00 98.12 169 LEU A C 1
ATOM 1339 O O . LEU A 1 169 ? 4.768 -1.173 -9.990 1.00 98.12 169 LEU A O 1
ATOM 1343 N N . ALA A 1 170 ? 5.720 -3.130 -10.527 1.00 98.50 170 ALA A N 1
ATOM 1344 C CA . ALA A 1 170 ? 4.483 -3.721 -11.028 1.00 98.50 170 ALA A CA 1
ATOM 1345 C C . ALA A 1 170 ? 3.643 -4.223 -9.846 1.00 98.50 170 ALA A C 1
ATOM 1347 O O . ALA A 1 170 ? 4.129 -5.006 -9.030 1.00 98.50 170 ALA A O 1
ATOM 1348 N N . ILE A 1 171 ? 2.396 -3.773 -9.748 1.00 98.56 171 ILE A N 1
ATOM 1349 C CA . ILE A 1 171 ? 1.474 -4.144 -8.677 1.00 98.56 171 ILE A CA 1
ATOM 1350 C C . ILE A 1 171 ? 0.343 -4.971 -9.274 1.00 98.56 171 ILE A C 1
ATOM 1352 O O . ILE A 1 171 ? -0.453 -4.464 -10.060 1.00 98.56 171 ILE A O 1
ATOM 1356 N N . LEU A 1 172 ? 0.258 -6.232 -8.876 1.00 98.19 172 LEU A N 1
ATOM 1357 C CA . LEU A 1 172 ? -0.923 -7.061 -9.079 1.00 98.19 172 LEU A CA 1
ATOM 1358 C C . LEU A 1 172 ? -1.793 -6.946 -7.833 1.00 98.19 172 LEU A C 1
ATOM 1360 O O . LEU A 1 172 ? -1.280 -6.986 -6.719 1.00 98.19 172 LEU A O 1
ATOM 1364 N N . LEU A 1 173 ? -3.099 -6.800 -8.012 1.00 97.88 173 LEU A N 1
ATOM 1365 C CA . LEU A 1 173 ? -4.025 -6.767 -6.886 1.00 97.88 173 LEU A CA 1
ATOM 1366 C C . LEU A 1 173 ? -4.592 -8.161 -6.642 1.00 97.88 173 LEU A C 1
ATOM 1368 O O . LEU A 1 173 ? -4.970 -8.862 -7.580 1.00 97.88 173 LEU A O 1
ATOM 1372 N N . SER A 1 174 ? -4.671 -8.536 -5.373 1.00 97.56 174 SER A N 1
ATOM 1373 C CA . SER A 1 174 ? -5.456 -9.674 -4.903 1.00 97.56 174 SER A CA 1
ATOM 1374 C C . SER A 1 174 ? -6.404 -9.210 -3.798 1.00 97.56 174 SER A C 1
ATOM 1376 O O . SER A 1 174 ? -6.302 -8.076 -3.329 1.00 97.56 174 SER A O 1
ATOM 1378 N N . ILE A 1 175 ? -7.352 -10.058 -3.418 1.00 96.38 175 ILE A N 1
ATOM 1379 C CA . ILE A 1 175 ? -8.291 -9.784 -2.330 1.00 96.38 175 ILE A CA 1
ATOM 1380 C C . ILE A 1 175 ? -8.082 -10.872 -1.282 1.00 96.38 175 ILE A C 1
ATOM 1382 O O . ILE A 1 175 ? -8.078 -12.055 -1.624 1.00 96.38 175 ILE A O 1
ATOM 1386 N N . GLU A 1 176 ? -7.914 -10.462 -0.031 1.00 89.62 176 GLU A N 1
ATOM 1387 C CA . GLU A 1 176 ? -7.914 -11.334 1.140 1.00 89.62 176 GLU A CA 1
ATOM 1388 C C . GLU A 1 176 ? -9.142 -11.018 1.994 1.00 89.62 176 GLU A C 1
ATOM 1390 O O . GLU A 1 176 ? -9.505 -9.852 2.159 1.00 89.62 176 GLU A O 1
ATOM 1395 N N . GLY A 1 177 ? -9.791 -12.057 2.510 1.00 72.00 177 GLY A N 1
ATOM 1396 C CA . GLY A 1 177 ? -11.005 -11.974 3.313 1.00 72.00 177 GLY A CA 1
ATOM 1397 C C . GLY A 1 177 ? -11.548 -13.355 3.618 1.00 72.00 177 GLY A C 1
ATOM 1398 O O . GLY A 1 177 ? -11.395 -14.249 2.753 1.00 72.00 177 GLY A O 1
#

Secondary structure (DSSP, 8-state):
---EEEEEE-TTHHHHHHHGGGT--S--SSTTSTTSTT---PPPHHHHHHHHHH----S-S--HHHHHHTTEEEEEEEE----GGGG-BTTBSSHHHHHHHHHHH-S-HHHHHHHHH-S-HHHHHHHHHHHHHTTTT--EE-TTS-EEEEEEESSHHHHHHHHHSTTEEEEEEEE--

Sequence (177 aa):
MELLVDLHCHPSMKPFGRSFKTDSQHQNPRLASPANTWFHDKPSLFDKLLNYTAQLTKFRQSDFTSSRTGRVRVVVASLYPPERGFFVSKLGTGPVGDVVLDLATGLGHQRIKAIQNQQDYFLDLLAEYQFLRDLDGQLVTLPVGEKARYRLCGSRADVEAALLEPDSLAILLSIEG

Foldseek 3Di:
DDAAEAEEDALLQQLLLQCVVVPPLAADPDLCGSNHLNNAFDQDPVQVVCCVPVVANQTDPDGVVVCVVVVHQEYAHAQELDALVVLADPVGPDPVSLVVVCRRPVSDSSSSVCSNPDPDSVVVSVSSVVNVVRQAPPWDQHPVRAIAHEHEDPDPVSSVVQVVVVRYRYYYYDYDD

pLDDT: mean 88.18, std 11.5, range [54.66, 98.56]

Radius of gyration: 16.54 Å; chains: 1; bounding box: 41×27×47 Å